Protein AF-A0A640VPA9-F1 (afdb_monomer_lite)

Radius of gyration: 18.86 Å; chains: 1; bounding box: 36×34×45 Å

Foldseek 3Di:
DVVVVVVVVVVVVVVVVVPDDQCADPPPRHGQDPPHVVVVDDPVNPDDPPPD

pLDDT: mean 79.38, std 8.21, range [59.09, 89.88]

Structure (mmCIF, N/CA/C/O backbone):
data_AF-A0A640VPA9-F1
#
_entry.id   AF-A0A640VPA9-F1
#
loop_
_atom_site.group_PDB
_atom_site.id
_atom_site.type_symbol
_atom_site.label_atom_id
_atom_site.label_alt_id
_atom_site.label_comp_id
_atom_site.label_asym_id
_atom_site.label_entity_id
_atom_site.label_seq_id
_atom_site.pdbx_PDB_ins_code
_atom_site.Cartn_x
_atom_site.Cartn_y
_atom_site.Cartn_z
_atom_site.occupancy
_atom_site.B_iso_or_equiv
_atom_site.auth_seq_id
_atom_site.auth_comp_id
_atom_site.auth_asym_id
_atom_site.auth_atom_id
_atom_site.pdbx_PDB_model_num
ATOM 1 N N . MET A 1 1 ? -9.848 -22.293 33.084 1.00 59.09 1 MET A N 1
ATOM 2 C CA . MET A 1 1 ? -9.242 -22.405 31.731 1.00 59.09 1 MET A CA 1
ATOM 3 C C . MET A 1 1 ? -10.192 -22.065 30.579 1.00 59.09 1 MET A C 1
ATOM 5 O O . MET A 1 1 ? -9.717 -21.537 29.583 1.00 59.09 1 MET A O 1
ATOM 9 N N . LYS A 1 2 ? -11.511 -22.324 30.671 1.00 63.94 2 LYS A N 1
ATOM 10 C CA . LYS A 1 2 ? -12.470 -21.973 29.599 1.00 63.94 2 LYS A CA 1
ATOM 11 C C . LYS A 1 2 ? -12.480 -20.475 29.270 1.00 63.94 2 LYS A C 1
ATOM 13 O O . LYS A 1 2 ? -12.383 -20.130 28.103 1.00 63.94 2 LYS A O 1
ATOM 18 N N . THR A 1 3 ? -12.515 -19.604 30.273 1.00 80.06 3 THR A N 1
ATOM 19 C CA . THR A 1 3 ? -12.511 -18.139 30.101 1.00 80.06 3 THR A CA 1
ATOM 20 C C . THR A 1 3 ? -11.259 -17.616 29.392 1.00 80.06 3 THR A C 1
ATOM 22 O O . THR A 1 3 ? -11.379 -16.838 28.453 1.00 80.06 3 THR A O 1
ATOM 25 N N . LEU A 1 4 ? -10.072 -18.117 29.750 1.00 83.62 4 LEU A N 1
ATOM 26 C CA . LEU A 1 4 ? -8.809 -17.741 29.098 1.00 83.62 4 LEU A CA 1
ATOM 27 C C . LEU A 1 4 ? -8.797 -18.095 27.601 1.00 83.62 4 LEU A C 1
ATOM 29 O O . LEU A 1 4 ? -8.364 -17.303 26.771 1.00 83.62 4 LEU A O 1
ATOM 33 N N . ARG A 1 5 ? -9.333 -19.269 27.248 1.00 82.69 5 ARG A N 1
ATOM 34 C CA . ARG A 1 5 ? -9.396 -19.741 25.859 1.00 82.69 5 ARG A CA 1
ATOM 35 C C . ARG A 1 5 ? -10.343 -18.900 24.992 1.00 82.69 5 ARG A C 1
ATOM 37 O O . ARG A 1 5 ? -10.042 -18.673 23.827 1.00 82.69 5 ARG A O 1
ATOM 44 N N . HIS A 1 6 ? -11.445 -18.403 25.559 1.00 85.06 6 HIS A N 1
ATOM 45 C CA . HIS A 1 6 ? -12.344 -17.478 24.854 1.00 85.06 6 HIS A CA 1
ATOM 46 C C . HIS A 1 6 ? -11.692 -16.109 24.655 1.00 85.06 6 HIS A C 1
ATOM 48 O O . HIS A 1 6 ? -11.820 -15.522 23.584 1.00 85.06 6 HIS A O 1
ATOM 54 N N . MET A 1 7 ? -10.944 -15.629 25.652 1.00 87.06 7 MET A N 1
ATOM 55 C CA . MET A 1 7 ? -10.261 -14.343 25.543 1.00 87.06 7 MET A CA 1
ATOM 56 C C . MET A 1 7 ? -9.157 -14.366 24.476 1.00 87.06 7 MET A C 1
ATOM 58 O O . MET A 1 7 ? -9.041 -13.436 23.684 1.00 87.06 7 MET A O 1
ATOM 62 N N . MET A 1 8 ? -8.395 -15.460 24.404 1.00 87.06 8 MET A N 1
ATOM 63 C CA . MET A 1 8 ? -7.337 -15.621 23.405 1.00 87.06 8 MET A CA 1
ATOM 64 C C . MET A 1 8 ? -7.895 -15.693 21.973 1.00 87.06 8 MET A C 1
ATOM 66 O O . MET A 1 8 ? -7.316 -15.116 21.055 1.00 87.06 8 MET A O 1
ATOM 70 N N . LEU A 1 9 ? -9.049 -16.346 21.788 1.00 87.00 9 LEU A N 1
ATOM 71 C CA . LEU A 1 9 ? -9.730 -16.413 20.493 1.00 87.00 9 LEU A CA 1
ATOM 72 C C . LEU A 1 9 ? -10.225 -15.028 20.043 1.00 87.00 9 LEU A C 1
ATOM 74 O O . LEU A 1 9 ? -10.020 -14.646 18.895 1.00 87.00 9 LEU A O 1
ATOM 78 N N . ALA A 1 10 ? -10.830 -14.262 20.956 1.00 87.00 10 ALA A N 1
ATOM 79 C CA . ALA A 1 10 ? -11.297 -12.907 20.670 1.00 87.00 10 ALA A CA 1
ATOM 80 C C . ALA A 1 10 ? -10.139 -11.970 20.288 1.00 87.00 10 ALA A C 1
ATOM 82 O O . ALA A 1 10 ? -10.258 -11.189 19.347 1.00 87.00 10 ALA A O 1
ATOM 83 N N . PHE A 1 11 ? -8.996 -12.091 20.970 1.00 86.50 11 PHE A N 1
ATOM 84 C CA . PHE A 1 11 ? -7.810 -11.287 20.679 1.00 86.50 11 PHE A CA 1
ATOM 85 C C . PHE A 1 11 ? -7.238 -11.563 19.279 1.00 86.50 11 PHE A C 1
ATOM 87 O O . PHE A 1 11 ? -6.872 -10.628 18.570 1.00 86.50 11 PHE A O 1
ATOM 94 N N . GLY A 1 12 ? -7.221 -12.829 18.847 1.00 83.81 12 GLY A N 1
ATOM 95 C CA . GLY A 1 12 ? -6.761 -13.201 17.505 1.00 83.81 12 GLY A CA 1
ATOM 96 C C . GLY A 1 12 ? -7.595 -12.579 16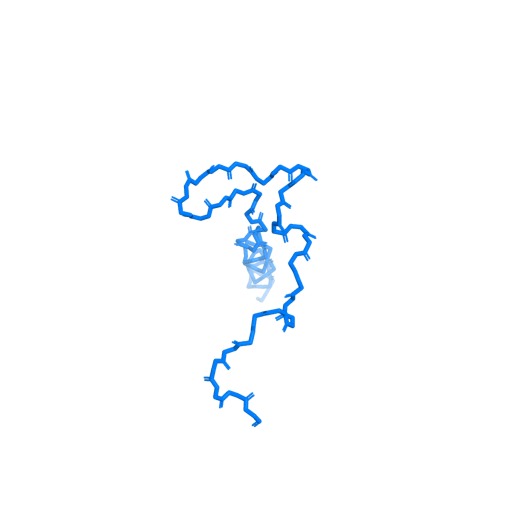.380 1.00 83.81 12 GLY A C 1
ATOM 97 O O . GLY A 1 12 ? -7.036 -12.111 15.393 1.00 83.81 12 GLY A O 1
ATOM 98 N N . VAL A 1 13 ? -8.920 -12.504 16.543 1.00 82.31 13 VAL A N 1
ATOM 99 C CA . VAL A 1 13 ? -9.815 -11.901 15.537 1.00 82.31 13 VAL A CA 1
ATOM 100 C C . VAL A 1 13 ? -9.598 -10.389 15.425 1.00 82.31 13 VAL A C 1
ATOM 102 O O . VAL A 1 13 ? -9.549 -9.857 14.319 1.00 82.31 13 VAL A O 1
ATOM 105 N N . VAL A 1 14 ? -9.407 -9.696 16.552 1.00 82.62 14 VAL A N 1
ATOM 106 C CA . VAL A 1 14 ? -9.140 -8.246 16.562 1.00 82.62 14 VAL A CA 1
ATOM 107 C C . VAL A 1 14 ? -7.775 -7.925 15.948 1.00 82.62 14 VAL A C 1
ATOM 109 O O . VAL A 1 14 ? -7.658 -6.969 15.186 1.00 82.62 14 VAL A O 1
ATOM 112 N N . ALA A 1 15 ? -6.755 -8.741 16.222 1.00 79.25 15 ALA A N 1
ATOM 113 C CA . ALA A 1 15 ? -5.426 -8.568 15.639 1.00 79.25 15 ALA A CA 1
ATOM 114 C C . ALA A 1 15 ? -5.427 -8.729 14.106 1.00 79.25 15 ALA A C 1
ATOM 116 O O . ALA A 1 15 ? -4.730 -7.994 13.413 1.00 79.25 15 ALA A O 1
ATOM 117 N N . LEU A 1 16 ? -6.242 -9.644 13.569 1.00 74.00 16 LEU A N 1
ATOM 118 C CA . LEU A 1 16 ? -6.408 -9.827 12.123 1.00 74.00 16 LEU A CA 1
ATOM 119 C C . LEU A 1 16 ? -7.186 -8.673 11.472 1.00 74.00 16 LEU A C 1
ATOM 121 O O . LEU A 1 16 ? -6.861 -8.274 10.358 1.00 74.00 16 LEU A O 1
ATOM 125 N N . ALA A 1 17 ? -8.164 -8.093 12.174 1.00 70.31 17 ALA A N 1
ATOM 126 C CA . ALA A 1 17 ? -8.934 -6.949 11.683 1.00 70.31 17 ALA A CA 1
ATOM 127 C C . ALA A 1 17 ? -8.117 -5.647 11.598 1.00 70.31 17 ALA A C 1
ATOM 129 O O . ALA A 1 17 ? -8.508 -4.738 10.878 1.00 70.31 17 ALA A O 1
ATOM 130 N N . ALA A 1 18 ? -6.983 -5.545 12.295 1.00 66.12 18 ALA A N 1
ATOM 131 C CA . ALA A 1 18 ? -6.062 -4.414 12.161 1.00 66.12 18 ALA A CA 1
ATOM 132 C C . ALA A 1 18 ? -5.198 -4.480 10.884 1.00 66.12 18 ALA A C 1
ATOM 134 O O . ALA A 1 18 ? -4.543 -3.503 10.533 1.00 66.12 18 ALA A O 1
ATOM 135 N N . CYS A 1 19 ? -5.195 -5.617 10.182 1.00 63.44 19 CYS A N 1
ATOM 136 C CA . CYS A 1 19 ? -4.491 -5.825 8.916 1.00 63.44 19 CYS A CA 1
ATOM 137 C C . CYS A 1 19 ? -5.399 -5.533 7.707 1.00 63.44 19 CYS A C 1
ATOM 139 O O . CYS A 1 19 ? -5.445 -6.303 6.750 1.00 63.44 19 CYS A O 1
ATOM 141 N N . THR A 1 20 ? -6.157 -4.435 7.739 1.00 64.62 20 THR A N 1
ATOM 142 C CA . THR A 1 20 ? -6.903 -3.997 6.553 1.00 64.62 20 THR A CA 1
ATOM 143 C C . THR A 1 20 ? -5.926 -3.501 5.491 1.00 64.62 20 THR A C 1
ATOM 145 O O . THR A 1 20 ? -5.112 -2.623 5.783 1.00 64.62 20 THR A O 1
ATOM 148 N N . GLN A 1 21 ? -6.022 -4.020 4.262 1.00 64.31 21 GLN A N 1
ATOM 149 C CA . GLN A 1 21 ? -5.424 -3.359 3.101 1.00 64.31 21 GLN A CA 1
ATOM 150 C C . GLN A 1 21 ? -5.999 -1.934 3.026 1.00 64.31 21 GLN A C 1
ATOM 152 O O . GLN A 1 21 ? -7.222 -1.785 2.979 1.00 64.31 21 GLN A O 1
ATOM 157 N N . PRO A 1 22 ? -5.168 -0.882 3.075 1.00 66.50 22 PRO A N 1
ATOM 158 C CA . PRO A 1 22 ? -5.674 0.464 2.901 1.00 66.50 22 PRO A CA 1
ATOM 159 C C . PRO A 1 22 ? -6.048 0.646 1.424 1.00 66.50 22 PRO A C 1
ATOM 161 O O . PRO A 1 22 ? -5.181 0.706 0.561 1.00 66.50 22 PRO A O 1
ATOM 164 N N . GLU A 1 23 ? -7.347 0.755 1.142 1.00 73.81 23 GLU A N 1
ATOM 165 C CA . GLU A 1 23 ? -7.901 1.165 -0.166 1.00 73.81 23 GLU A CA 1
ATOM 166 C C . GLU A 1 23 ? -7.566 2.635 -0.509 1.00 73.81 23 GLU A C 1
ATOM 168 O O . GLU A 1 23 ? -8.018 3.181 -1.516 1.00 73.81 23 GLU A O 1
ATOM 173 N N . THR A 1 24 ? -6.809 3.308 0.358 1.00 84.25 24 THR A N 1
ATOM 174 C CA . THR A 1 24 ? -6.412 4.706 0.249 1.00 84.25 24 THR A CA 1
ATOM 175 C C . THR A 1 24 ? -4.916 4.887 0.467 1.00 84.25 24 THR A C 1
ATOM 177 O O . THR A 1 24 ? -4.270 4.175 1.237 1.00 84.25 24 THR A O 1
ATOM 180 N N . TYR A 1 25 ? -4.357 5.904 -0.179 1.00 82.50 25 TYR A N 1
ATOM 181 C CA . TYR A 1 25 ? -2.964 6.279 -0.020 1.00 82.50 25 TYR A CA 1
ATOM 182 C C . TYR A 1 25 ? -2.668 6.764 1.402 1.00 82.50 25 TYR A C 1
ATOM 184 O O . TYR A 1 25 ? -3.328 7.685 1.882 1.00 82.50 25 TYR A O 1
ATOM 192 N N . PRO A 1 26 ? -1.627 6.240 2.072 1.00 77.31 26 PRO A N 1
ATOM 193 C CA . PRO A 1 26 ? -1.334 6.593 3.462 1.00 77.31 26 PRO A CA 1
ATOM 194 C C . PRO A 1 26 ? -0.888 8.051 3.645 1.00 77.31 26 PRO A C 1
ATOM 196 O O . PRO A 1 26 ? -0.942 8.567 4.757 1.00 77.31 26 PRO A O 1
ATOM 199 N N . VAL A 1 27 ? -0.433 8.711 2.573 1.00 84.00 27 VAL A N 1
ATOM 200 C CA . VAL A 1 27 ? 0.041 10.102 2.613 1.00 84.00 27 VAL A CA 1
ATOM 201 C C . VAL A 1 27 ? -1.066 11.090 2.240 1.00 84.00 27 VAL A C 1
ATOM 203 O O . VAL A 1 27 ? -1.269 12.060 2.965 1.00 84.00 27 VAL A O 1
ATOM 206 N N . SER A 1 28 ? -1.777 10.865 1.128 1.00 86.31 28 SER A N 1
ATOM 207 C CA . SER A 1 28 ? -2.804 11.798 0.635 1.00 86.31 28 SER A CA 1
ATOM 208 C C . SER A 1 28 ? -4.223 11.470 1.106 1.00 86.31 28 SER A C 1
ATOM 210 O O . SER A 1 28 ? -5.078 12.351 1.109 1.00 86.31 28 SER A O 1
ATOM 212 N N . GLY A 1 29 ? -4.493 10.225 1.512 1.00 85.44 29 GLY A N 1
ATOM 213 C CA . GLY A 1 29 ? -5.836 9.740 1.838 1.00 85.44 29 GLY A CA 1
ATOM 214 C C . GLY A 1 29 ? -6.734 9.501 0.619 1.00 85.44 29 GLY A C 1
ATOM 215 O O . GLY A 1 29 ? -7.895 9.135 0.793 1.00 85.44 29 GLY A O 1
ATOM 216 N N . GLU A 1 30 ? -6.225 9.697 -0.599 1.00 86.81 30 GLU A N 1
ATOM 217 C CA . GLU A 1 30 ? -6.966 9.454 -1.840 1.00 86.81 30 GLU A CA 1
ATOM 218 C C . GLU A 1 30 ? -7.212 7.961 -2.059 1.00 86.81 30 GLU A C 1
ATOM 220 O O . GLU A 1 30 ? -6.380 7.134 -1.695 1.00 86.81 30 GLU A O 1
ATOM 225 N N . THR A 1 31 ? -8.355 7.611 -2.648 1.00 85.44 31 THR A N 1
ATOM 226 C CA . THR A 1 31 ? -8.714 6.220 -2.963 1.00 85.44 31 THR A CA 1
ATOM 227 C C . THR A 1 31 ? -7.887 5.697 -4.134 1.00 85.44 31 THR A C 1
ATOM 229 O O . THR A 1 31 ? -7.705 6.408 -5.120 1.00 85.44 31 THR A O 1
ATOM 232 N N . CYS A 1 32 ? -7.433 4.445 -4.048 1.00 83.31 32 CYS A N 1
ATOM 233 C CA . CYS A 1 32 ? -6.798 3.756 -5.168 1.00 83.31 32 CYS A CA 1
ATOM 234 C C . CYS A 1 32 ? -7.821 3.563 -6.303 1.00 83.31 32 CYS A C 1
ATOM 236 O O . CYS A 1 32 ? -8.870 2.942 -6.114 1.00 83.31 32 CYS A O 1
ATOM 238 N N . GLY A 1 33 ? -7.550 4.145 -7.471 1.00 85.44 33 GLY A N 1
ATOM 239 C CA . GLY A 1 33 ? -8.429 4.058 -8.638 1.00 85.44 33 GLY A CA 1
ATOM 240 C C . GLY A 1 33 ? -8.169 2.806 -9.489 1.00 85.44 33 GLY A C 1
ATOM 241 O O . GLY A 1 33 ? -7.082 2.242 -9.441 1.00 85.44 33 GLY A O 1
ATOM 242 N N . PRO A 1 34 ? -9.122 2.382 -10.339 1.00 84.81 34 PRO A N 1
ATOM 243 C CA . PRO A 1 34 ? -8.943 1.218 -11.216 1.00 84.81 34 PRO A CA 1
ATOM 244 C C . PRO A 1 34 ? -7.874 1.408 -12.306 1.00 84.81 34 PRO A C 1
ATOM 246 O O . PRO A 1 34 ? -7.407 0.427 -12.876 1.00 84.81 34 PRO A O 1
ATOM 249 N N . GLU A 1 35 ? -7.495 2.650 -12.609 1.00 89.88 35 GLU A N 1
ATOM 250 C CA . GLU A 1 35 ? -6.435 2.988 -13.572 1.00 89.88 35 GLU A CA 1
ATOM 251 C C . GLU A 1 35 ? -5.150 3.462 -12.882 1.00 89.88 35 GLU A C 1
ATOM 253 O O . GLU A 1 35 ? -4.271 4.045 -13.517 1.00 89.88 35 GLU A O 1
ATOM 258 N N . ASP A 1 36 ? -5.046 3.254 -11.571 1.00 87.44 36 ASP A N 1
ATOM 259 C CA . ASP A 1 36 ? -3.919 3.759 -10.811 1.00 87.44 36 ASP A CA 1
ATOM 260 C C . ASP A 1 36 ? -2.605 3.066 -11.230 1.00 87.44 36 ASP A C 1
ATOM 262 O O . ASP A 1 36 ? -2.557 1.831 -11.300 1.00 87.44 36 ASP A O 1
ATOM 266 N N . PRO A 1 37 ? -1.521 3.820 -11.508 1.00 81.62 37 PRO A N 1
ATOM 267 C CA . PRO A 1 37 ? -0.233 3.250 -11.901 1.00 81.62 37 PRO A CA 1
ATOM 268 C C . PRO A 1 37 ? 0.334 2.251 -10.886 1.00 81.62 37 PRO A C 1
ATOM 270 O O . PRO A 1 37 ? 1.082 1.357 -11.284 1.00 81.62 37 PRO A O 1
ATOM 273 N N . VAL A 1 38 ? -0.027 2.349 -9.601 1.00 83.00 38 VAL A N 1
ATOM 274 C CA . VAL A 1 38 ? 0.423 1.396 -8.576 1.00 83.00 38 VAL A CA 1
ATOM 275 C C . VAL A 1 38 ? -0.047 -0.034 -8.862 1.00 83.00 38 VAL A C 1
ATOM 277 O O . VAL A 1 38 ? 0.630 -0.983 -8.482 1.00 83.00 38 VAL A O 1
ATOM 280 N N . LEU A 1 39 ? -1.161 -0.207 -9.584 1.00 83.50 39 LEU A N 1
ATOM 281 C CA . LEU A 1 39 ? -1.691 -1.522 -9.964 1.00 83.50 39 LEU A CA 1
ATOM 282 C C . LEU A 1 39 ? -0.806 -2.254 -10.979 1.00 83.50 39 LEU A C 1
ATOM 284 O O . LEU A 1 39 ? -0.934 -3.465 -11.146 1.00 83.50 39 LEU A O 1
ATOM 288 N N . GLN A 1 40 ? 0.065 -1.523 -11.673 1.00 86.56 40 GLN A N 1
ATOM 289 C CA . GLN A 1 40 ? 1.009 -2.068 -12.649 1.00 86.56 40 GLN A CA 1
ATOM 290 C C . GLN A 1 40 ? 2.418 -2.232 -12.067 1.00 86.56 40 GLN A C 1
ATOM 292 O O . GLN A 1 40 ? 3.295 -2.742 -12.759 1.00 86.56 40 GLN A O 1
ATOM 297 N N . LEU A 1 41 ? 2.641 -1.784 -10.827 1.00 84.81 41 LEU A N 1
ATOM 298 C CA . LEU A 1 41 ? 3.947 -1.800 -10.183 1.00 84.81 41 LEU A CA 1
ATOM 299 C C . LEU A 1 41 ? 4.223 -3.188 -9.594 1.00 84.81 41 LEU A C 1
ATOM 301 O O . LEU A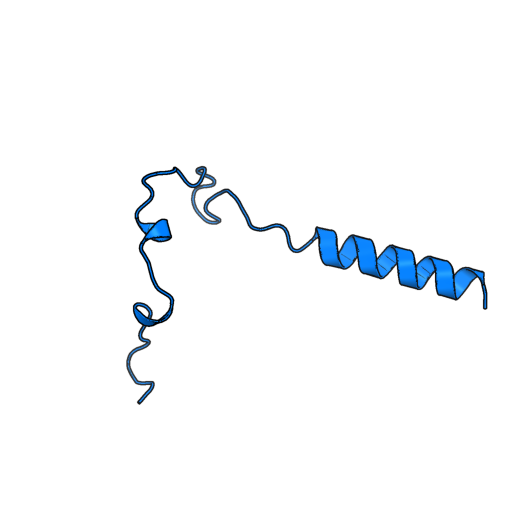 1 41 ? 3.499 -3.647 -8.708 1.00 84.81 41 LEU A O 1
ATOM 305 N N . ASP A 1 42 ? 5.281 -3.852 -10.057 1.00 84.56 42 ASP A N 1
ATOM 306 C CA . ASP A 1 42 ? 5.731 -5.112 -9.474 1.00 84.56 42 ASP A CA 1
ATOM 307 C C . ASP A 1 42 ? 6.729 -4.845 -8.340 1.00 84.56 42 ASP A C 1
ATOM 309 O O . ASP A 1 42 ? 7.531 -3.910 -8.376 1.00 84.56 42 ASP A O 1
ATOM 313 N N . ALA A 1 43 ? 6.727 -5.690 -7.309 1.00 81.75 43 ALA A N 1
ATOM 314 C CA . ALA A 1 43 ? 7.683 -5.553 -6.212 1.00 81.75 43 ALA A CA 1
ATOM 315 C C . ALA A 1 43 ? 9.149 -5.658 -6.687 1.00 81.75 43 ALA A C 1
ATOM 317 O O . ALA A 1 43 ? 10.037 -5.083 -6.058 1.00 81.75 43 ALA A O 1
ATOM 318 N N . ALA A 1 44 ? 9.414 -6.355 -7.796 1.00 83.06 44 ALA A N 1
ATOM 319 C CA . ALA A 1 44 ? 10.729 -6.443 -8.420 1.00 83.06 44 ALA A CA 1
ATOM 320 C C . ALA A 1 44 ? 11.186 -5.127 -9.071 1.00 83.06 44 ALA A C 1
ATOM 322 O O . ALA A 1 44 ? 12.395 -4.936 -9.239 1.00 83.06 44 ALA A O 1
ATOM 323 N N . ASP A 1 45 ? 10.266 -4.207 -9.386 1.00 82.44 45 ASP A N 1
ATOM 324 C CA . ASP A 1 45 ? 10.604 -2.867 -9.882 1.00 82.44 45 ASP A CA 1
ATOM 325 C C . ASP A 1 45 ? 11.240 -2.009 -8.777 1.00 82.44 45 ASP A C 1
ATOM 327 O O . ASP A 1 45 ? 12.066 -1.129 -9.037 1.00 82.44 45 ASP A O 1
ATOM 331 N N . CYS A 1 46 ? 10.929 -2.309 -7.513 1.00 82.38 46 CYS A N 1
ATOM 332 C CA . CYS A 1 46 ? 11.500 -1.658 -6.339 1.00 82.38 46 CYS A CA 1
ATOM 333 C C . CYS A 1 46 ? 12.894 -2.216 -6.008 1.00 82.38 46 CYS A C 1
ATOM 335 O O . CYS A 1 46 ? 13.114 -2.859 -4.978 1.00 82.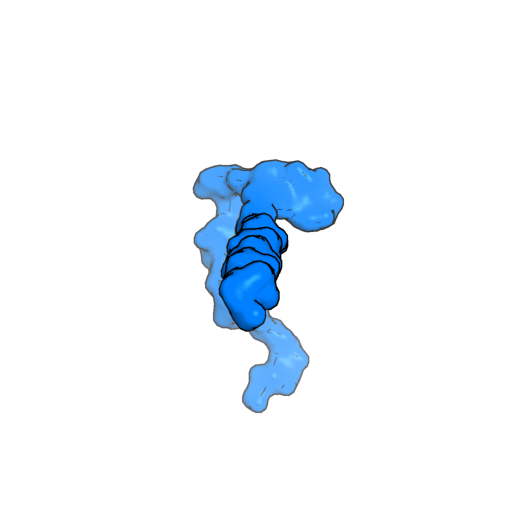38 46 CYS A O 1
ATOM 337 N N 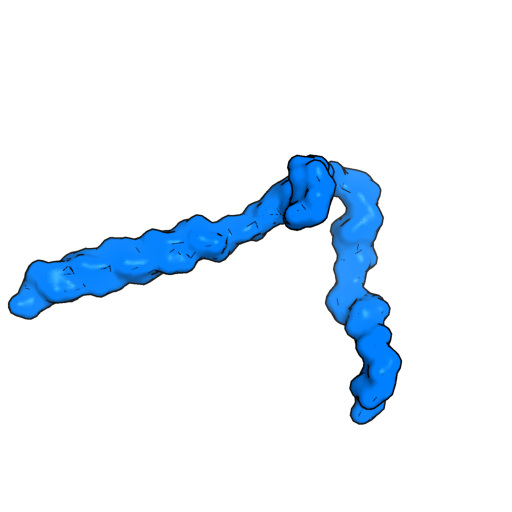. ARG A 1 47 ? 13.878 -1.944 -6.871 1.00 81.25 47 ARG A N 1
ATOM 338 C CA . ARG A 1 47 ? 15.282 -2.294 -6.613 1.00 81.25 47 ARG A CA 1
ATOM 339 C C . ARG A 1 47 ? 15.958 -1.222 -5.760 1.00 81.25 47 ARG A C 1
ATOM 341 O O . ARG A 1 47 ? 16.239 -0.120 -6.226 1.00 81.25 47 ARG A O 1
ATOM 348 N N . MET A 1 48 ? 16.271 -1.561 -4.512 1.00 75.00 48 MET A N 1
ATOM 349 C CA . MET A 1 48 ? 17.129 -0.721 -3.674 1.00 75.00 48 MET A CA 1
ATOM 350 C C . MET A 1 48 ? 18.558 -0.729 -4.238 1.00 75.00 48 MET A C 1
ATOM 352 O O . MET A 1 48 ? 19.119 -1.812 -4.447 1.00 75.00 48 MET A O 1
ATOM 356 N N . PRO A 1 49 ? 19.182 0.440 -4.465 1.00 77.06 49 PRO A N 1
ATOM 357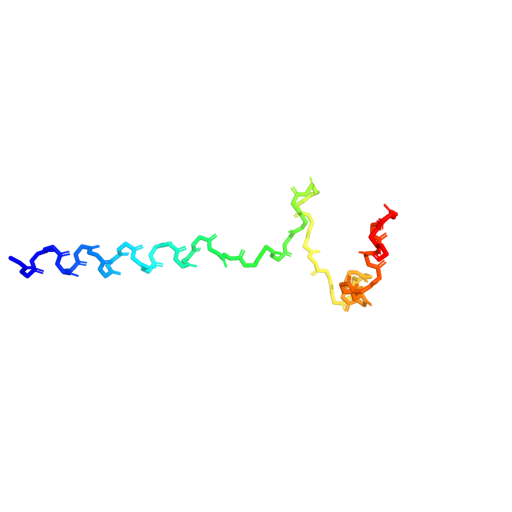 C CA . PRO A 1 49 ? 20.580 0.499 -4.868 1.00 77.06 49 PRO A CA 1
ATOM 358 C C . PRO A 1 49 ? 21.458 -0.243 -3.849 1.00 77.06 49 PRO A C 1
ATOM 360 O O . PRO A 1 49 ? 21.432 0.076 -2.662 1.00 77.06 49 PRO A O 1
ATOM 363 N N . GLY A 1 50 ? 22.231 -1.232 -4.305 1.00 70.94 50 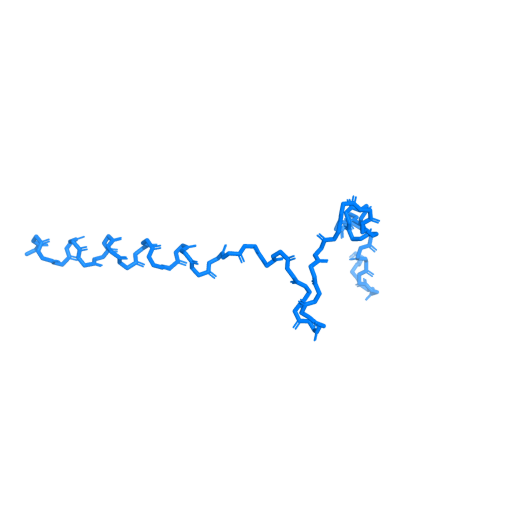GLY A N 1
ATOM 364 C CA . GLY A 1 50 ? 23.203 -1.953 -3.471 1.00 70.94 50 GLY A CA 1
ATOM 365 C C . GLY A 1 50 ? 22.760 -3.307 -2.904 1.00 70.94 50 GLY A C 1
ATOM 366 O O . GLY A 1 50 ? 23.559 -3.938 -2.218 1.00 70.94 50 GLY A O 1
ATOM 367 N N . MET A 1 51 ? 21.551 -3.797 -3.205 1.00 63.00 51 MET A N 1
ATOM 368 C CA . MET A 1 51 ? 21.218 -5.218 -3.011 1.00 63.00 51 MET A CA 1
ATOM 369 C C . MET A 1 51 ? 21.610 -6.016 -4.266 1.00 63.00 51 MET A C 1
ATOM 371 O O . MET A 1 51 ? 20.801 -6.183 -5.180 1.00 63.00 51 MET A O 1
ATOM 375 N N . THR A 1 52 ? 22.878 -6.430 -4.337 1.00 63.75 52 THR A N 1
ATOM 376 C CA . THR A 1 52 ? 23.399 -7.413 -5.309 1.00 63.75 52 THR A CA 1
ATOM 377 C C . THR A 1 52 ? 23.466 -8.797 -4.697 1.00 63.75 52 THR A C 1
ATOM 379 O O . THR A 1 52 ? 23.957 -8.870 -3.547 1.00 63.75 52 THR A O 1
#

Sequence (52 aa):
MKTLRHMMLAFGVVALAACTQPETYPVSGETCGPEDPVLQLDAADCRMPGMT

Secondary structure (DSSP, 8-state):
-HHHHHHHHHHHHHHHHT----SB-TTT-PBPPTT-GGGG--GGG---TT--

Organism: NCBI:txid2602289